Protein AF-A0A956BIR4-F1 (afdb_monomer_lite)

Foldseek 3Di:
DDPLVVLLVQLLVLLLQLLVCLLVVPLVSNLVSLVSNQVSCVDPPNVPDCLSVVLNVLSVVLNVQDASLSSLLSSLVSLVSLLVVCVVVVNADDPPDDDPALSSQLSNCLSHVPQVSQCVSLVRAPPSPQSNVQDDSVSNSVSRSVSSRD

pLDDT: mean 83.25, std 14.19, range [44.41, 96.06]

Secondary structure (DSSP, 8-state):
--HHHHHHHHHHHHHHHHHHHHHHT-HHHHHHHHHHHHHGGGSTTTTS-HHHHHHHHHHHHHTT--SHHHHHHHHHHHHHHHHHHHHHTT-PPPTT---SSHHHHHHHHHHTT-HHHHHHHHHHSTTHHHHHH--SHHHHHHHHHHHHT-

Sequence (150 aa):
MDERVRTMENHLDGLFDAVEAVVQKDDAAFHRAMKEVEKAGDAPGAQDGGMLEAVHARAKELAKAPDGRARAQGVVDLLDQCRACHTTNGVSMRDGFTYETPARELLAALLWEDELRWAAAAKGFPGSEPLSAATTWSARRTAFVDALAR

Structure (mmCIF, N/CA/C/O backbone):
data_AF-A0A956BIR4-F1
#
_entry.id   AF-A0A956BIR4-F1
#
loop_
_atom_site.group_PDB
_atom_site.id
_atom_site.type_symbol
_atom_site.label_atom_id
_atom_site.label_alt_id
_atom_site.label_comp_id
_atom_site.label_asym_id
_atom_site.label_entity_id
_atom_site.label_seq_id
_atom_site.pdbx_PDB_ins_code
_atom_site.Cartn_x
_atom_site.Cartn_y
_atom_site.Cartn_z
_atom_site.occupancy
_atom_site.B_iso_or_equiv
_atom_site.auth_seq_id
_atom_site.auth_comp_id
_atom_site.auth_asym_id
_atom_site.auth_atom_id
_atom_site.pdbx_PDB_model_num
ATOM 1 N N . MET A 1 1 ? 8.843 -18.700 -20.207 1.00 47.44 1 MET A N 1
ATOM 2 C CA . MET A 1 1 ? 8.472 -17.608 -19.288 1.00 47.44 1 MET A CA 1
ATOM 3 C C . MET A 1 1 ? 9.704 -17.355 -18.445 1.00 47.44 1 MET A C 1
ATOM 5 O O . MET A 1 1 ? 10.098 -18.259 -17.720 1.00 47.44 1 MET A O 1
ATOM 9 N N . ASP A 1 2 ? 10.392 -16.241 -18.695 1.00 52.09 2 ASP A N 1
ATOM 10 C CA . ASP A 1 2 ? 11.722 -15.965 -18.140 1.00 52.09 2 ASP A CA 1
ATOM 11 C C . ASP A 1 2 ? 11.690 -15.857 -16.614 1.00 52.09 2 ASP A C 1
ATOM 13 O O . ASP A 1 2 ? 10.769 -15.273 -16.044 1.00 52.09 2 ASP A O 1
ATOM 17 N N . GLU A 1 3 ? 12.726 -16.381 -15.963 1.00 50.94 3 GLU A N 1
ATOM 18 C CA . GLU A 1 3 ? 12.945 -16.331 -14.511 1.00 50.94 3 GLU A CA 1
ATOM 19 C C . GLU A 1 3 ? 12.769 -14.910 -13.942 1.00 50.94 3 GLU A C 1
ATOM 21 O O . GLU A 1 3 ? 12.178 -14.737 -12.879 1.00 50.94 3 GLU A O 1
ATOM 26 N N . ARG A 1 4 ? 13.142 -13.890 -14.726 1.00 50.22 4 ARG A N 1
ATOM 27 C CA . ARG A 1 4 ? 12.958 -12.459 -14.438 1.00 50.22 4 ARG A CA 1
ATOM 28 C C . ARG A 1 4 ? 11.491 -12.039 -14.256 1.00 50.22 4 ARG A C 1
ATOM 30 O O . ARG A 1 4 ? 11.200 -11.245 -13.368 1.00 50.22 4 ARG A O 1
ATOM 37 N N . VAL A 1 5 ? 10.566 -12.574 -15.058 1.00 50.81 5 VAL A N 1
ATOM 38 C CA . VAL A 1 5 ? 9.123 -12.266 -14.953 1.00 50.81 5 VAL A CA 1
ATOM 39 C C . VAL A 1 5 ? 8.550 -12.854 -13.666 1.00 50.81 5 VAL A C 1
ATOM 41 O O . VAL A 1 5 ? 7.821 -12.173 -12.954 1.00 50.81 5 VAL A O 1
ATOM 44 N N . ARG A 1 6 ? 8.954 -14.083 -13.326 1.00 53.62 6 ARG A N 1
ATOM 45 C CA . ARG A 1 6 ? 8.513 -14.765 -12.104 1.00 53.62 6 ARG A CA 1
ATOM 46 C C . ARG A 1 6 ? 9.005 -14.045 -10.843 1.00 53.62 6 ARG A C 1
ATOM 48 O O . ARG A 1 6 ? 8.284 -13.944 -9.862 1.00 53.62 6 ARG A O 1
ATOM 55 N N . THR A 1 7 ? 10.218 -13.501 -10.882 1.00 57.47 7 THR A N 1
ATOM 56 C CA . THR A 1 7 ? 10.772 -12.695 -9.790 1.00 57.47 7 THR A CA 1
ATOM 57 C C . THR A 1 7 ? 10.029 -11.369 -9.599 1.00 57.47 7 THR A C 1
ATOM 59 O O . THR A 1 7 ? 9.761 -10.975 -8.467 1.00 57.47 7 THR A O 1
ATOM 62 N N . MET A 1 8 ? 9.650 -10.688 -10.684 1.00 61.12 8 MET A N 1
ATOM 63 C CA . MET A 1 8 ? 8.878 -9.442 -10.594 1.00 61.12 8 MET A CA 1
ATOM 64 C C . MET A 1 8 ? 7.471 -9.656 -10.020 1.00 61.12 8 MET A C 1
ATOM 66 O O . MET A 1 8 ? 6.987 -8.814 -9.266 1.00 61.12 8 MET A O 1
ATOM 70 N N . GLU A 1 9 ? 6.838 -10.787 -10.337 1.00 65.62 9 GLU A N 1
ATOM 71 C CA . GLU A 1 9 ? 5.548 -11.185 -9.757 1.00 65.62 9 GLU A CA 1
ATOM 72 C C . GLU A 1 9 ? 5.661 -11.401 -8.229 1.00 65.62 9 GLU A C 1
ATOM 74 O O . GLU A 1 9 ? 4.798 -10.938 -7.483 1.00 65.62 9 GLU A O 1
ATOM 79 N N . ASN A 1 10 ? 6.785 -11.943 -7.738 1.00 70.62 10 ASN A N 1
ATOM 80 C CA . ASN A 1 10 ? 7.011 -12.171 -6.303 1.00 70.62 10 ASN A CA 1
ATOM 81 C C . ASN A 1 10 ? 7.090 -10.879 -5.459 1.00 70.62 10 ASN A C 1
ATOM 83 O O . ASN A 1 10 ? 6.676 -10.888 -4.299 1.00 70.62 10 ASN A O 1
ATOM 87 N N . HIS A 1 11 ? 7.601 -9.761 -6.001 1.00 79.31 11 HIS A N 1
ATOM 88 C CA . HIS A 1 11 ? 7.615 -8.481 -5.268 1.00 79.31 11 HIS A CA 1
ATOM 89 C C . HIS A 1 11 ? 6.202 -7.971 -4.990 1.00 79.31 11 HIS A C 1
ATOM 91 O O . HIS A 1 11 ? 5.932 -7.434 -3.915 1.00 79.31 11 HIS A O 1
ATOM 97 N N . LEU A 1 12 ? 5.311 -8.117 -5.971 1.00 82.56 12 LEU A N 1
ATOM 98 C CA . LEU A 1 12 ? 3.928 -7.686 -5.844 1.00 82.56 12 LEU A CA 1
ATOM 99 C C . LEU A 1 12 ? 3.194 -8.579 -4.856 1.00 82.56 12 LEU A C 1
ATOM 101 O O . LEU A 1 12 ? 2.583 -8.051 -3.933 1.00 82.56 12 LEU A O 1
ATOM 105 N N . ASP A 1 13 ? 3.318 -9.899 -4.985 1.00 85.75 13 ASP A N 1
ATOM 106 C CA . ASP A 1 13 ? 2.684 -10.840 -4.058 1.00 85.75 13 ASP A CA 1
ATOM 107 C C . ASP A 1 13 ? 3.135 -10.590 -2.614 1.00 85.75 13 ASP A C 1
ATOM 109 O O . ASP A 1 13 ? 2.297 -10.452 -1.723 1.00 85.75 13 ASP A O 1
ATOM 113 N N . GLY A 1 14 ? 4.439 -10.386 -2.389 1.00 90.00 14 GLY A N 1
ATOM 114 C CA . GLY A 1 14 ? 4.965 -10.004 -1.078 1.00 90.00 14 GLY A CA 1
ATOM 115 C C . GLY A 1 14 ? 4.406 -8.669 -0.571 1.00 90.00 14 GLY A C 1
ATOM 116 O O . GLY A 1 14 ? 4.092 -8.537 0.609 1.00 90.00 14 G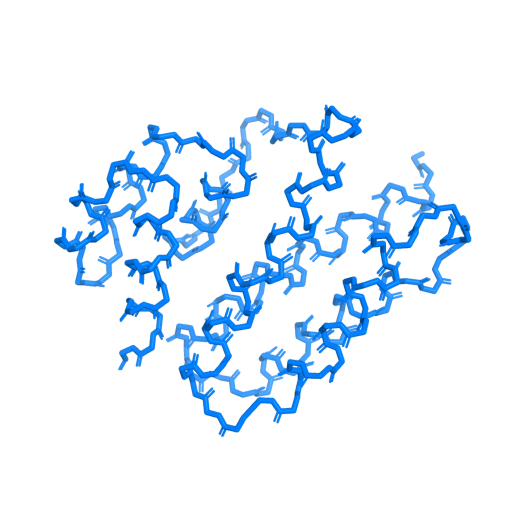LY A O 1
ATOM 117 N N . LEU A 1 15 ? 4.219 -7.673 -1.438 1.00 91.25 15 LEU A N 1
ATOM 118 C CA . LEU A 1 15 ? 3.626 -6.390 -1.055 1.00 91.25 15 LEU A CA 1
ATOM 119 C C . LEU A 1 15 ? 2.128 -6.522 -0.702 1.00 91.25 15 LEU A C 1
ATOM 121 O O . LEU A 1 15 ? 1.668 -5.926 0.276 1.00 91.25 15 LEU A O 1
ATOM 125 N N . PHE A 1 16 ? 1.375 -7.333 -1.450 1.00 92.00 16 PHE A N 1
ATOM 126 C CA . PHE A 1 16 ? -0.036 -7.626 -1.173 1.00 92.00 16 PHE A CA 1
ATOM 127 C C . PHE A 1 16 ? -0.224 -8.476 0.090 1.00 92.00 16 PHE A C 1
ATOM 129 O O . PHE A 1 16 ? -1.166 -8.259 0.855 1.00 92.00 16 PHE A O 1
ATOM 136 N N . ASP A 1 17 ? 0.684 -9.407 0.363 1.00 92.94 17 ASP A N 1
ATOM 137 C CA . ASP A 1 17 ? 0.708 -10.141 1.626 1.00 92.94 17 ASP A CA 1
ATOM 138 C C . ASP A 1 17 ? 1.041 -9.216 2.801 1.00 92.94 17 ASP A C 1
ATOM 140 O O . ASP A 1 17 ? 0.458 -9.344 3.878 1.00 92.94 17 ASP A O 1
ATOM 144 N N . ALA A 1 18 ? 1.924 -8.235 2.598 1.00 94.94 18 ALA A N 1
ATOM 145 C CA . ALA A 1 18 ? 2.296 -7.284 3.636 1.00 94.94 18 ALA A CA 1
ATOM 146 C C . ALA A 1 18 ? 1.135 -6.379 4.044 1.00 94.94 18 ALA A C 1
ATOM 148 O O . ALA A 1 18 ? 0.933 -6.163 5.240 1.00 94.94 18 ALA A O 1
ATOM 149 N N . VAL A 1 19 ? 0.356 -5.865 3.082 1.00 95.25 19 VAL A N 1
ATOM 150 C CA . VAL A 1 19 ? -0.812 -5.033 3.412 1.00 95.25 19 VAL A CA 1
ATOM 151 C C . VAL A 1 19 ? -1.856 -5.831 4.190 1.00 95.25 19 VAL A C 1
ATOM 153 O O . VAL A 1 19 ? -2.421 -5.327 5.158 1.00 95.25 19 VAL A O 1
ATOM 156 N N . GLU A 1 20 ? -2.055 -7.099 3.829 1.00 94.38 20 GLU A N 1
ATOM 157 C CA . GLU A 1 20 ? -2.980 -7.986 4.528 1.00 94.38 20 GLU A CA 1
ATOM 158 C C . 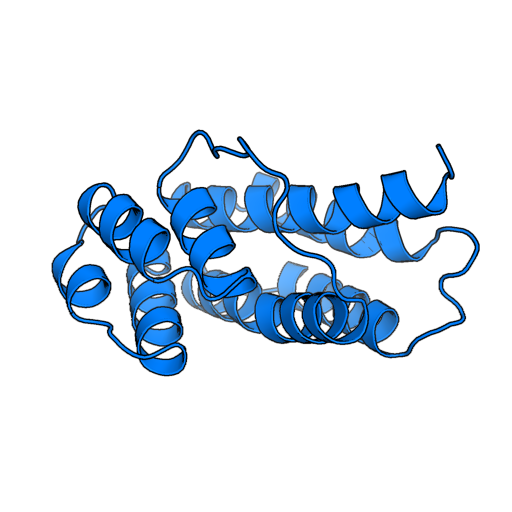GLU A 1 20 ? -2.493 -8.284 5.953 1.00 94.38 20 GLU A C 1
ATOM 160 O O . GLU A 1 20 ? -3.262 -8.199 6.908 1.00 94.38 20 GLU A O 1
ATOM 165 N N . ALA A 1 21 ? -1.194 -8.535 6.125 1.00 95.12 21 ALA A N 1
ATOM 166 C CA . ALA A 1 21 ? -0.596 -8.738 7.438 1.00 95.12 21 ALA A CA 1
ATOM 167 C C . ALA A 1 21 ? -0.733 -7.505 8.351 1.00 95.12 21 ALA A C 1
ATOM 169 O O . ALA A 1 21 ? -0.946 -7.657 9.555 1.00 95.12 21 ALA A O 1
ATOM 170 N N . VAL A 1 22 ? -0.657 -6.287 7.794 1.00 95.31 22 VAL A N 1
ATOM 171 C CA . VAL A 1 22 ? -0.926 -5.048 8.547 1.00 95.31 22 VAL A CA 1
ATOM 172 C C . VAL A 1 22 ? -2.378 -5.008 9.024 1.00 95.31 22 VAL A C 1
ATOM 174 O O . VAL A 1 22 ? -2.606 -4.774 10.209 1.00 95.31 22 VAL A O 1
ATOM 177 N N . VAL A 1 23 ? -3.346 -5.298 8.145 1.00 94.31 23 VAL A N 1
ATOM 178 C CA . VAL A 1 23 ? -4.779 -5.356 8.505 1.00 94.31 23 VAL A CA 1
ATOM 179 C C . VAL A 1 23 ? -5.039 -6.384 9.605 1.00 94.31 23 VAL A C 1
ATOM 181 O O . VAL A 1 23 ? -5.777 -6.116 10.552 1.00 94.31 23 VAL A O 1
ATOM 184 N N . GLN A 1 24 ? -4.406 -7.551 9.508 1.00 94.56 24 GLN A N 1
ATOM 185 C CA . GLN A 1 24 ? -4.561 -8.646 10.467 1.00 94.56 24 GLN A CA 1
ATOM 186 C C . GLN A 1 24 ? -3.772 -8.435 11.765 1.00 94.56 24 GLN A C 1
ATOM 188 O O . GLN A 1 24 ? -3.942 -9.205 12.711 1.00 94.56 24 GLN A O 1
ATOM 193 N N . LYS A 1 25 ? -2.922 -7.399 11.829 1.00 95.00 25 LYS A N 1
ATOM 194 C CA . LYS A 1 25 ? -1.981 -7.153 12.933 1.00 95.00 25 LYS A CA 1
ATOM 195 C C . LYS A 1 25 ? -1.085 -8.377 13.198 1.00 95.00 25 LYS A C 1
ATOM 197 O O . LYS A 1 25 ? -0.738 -8.662 14.341 1.00 95.00 25 LYS A O 1
ATOM 202 N N . ASP A 1 26 ? -0.718 -9.099 12.133 1.00 96.06 26 ASP A N 1
ATOM 203 C CA . ASP A 1 26 ? 0.159 -10.273 12.183 1.00 96.06 26 ASP A CA 1
ATOM 204 C C . ASP A 1 26 ? 1.598 -9.878 11.835 1.00 96.06 26 ASP A C 1
ATOM 206 O O . ASP A 1 26 ? 2.018 -9.823 10.675 1.00 96.06 26 ASP A O 1
ATOM 210 N N . ASP A 1 27 ? 2.382 -9.640 12.882 1.00 94.44 27 ASP A N 1
ATOM 211 C CA . ASP A 1 27 ? 3.806 -9.344 12.791 1.00 94.44 27 ASP A CA 1
ATOM 212 C C . ASP A 1 27 ? 4.567 -10.427 12.022 1.00 94.44 27 ASP A C 1
ATOM 214 O O . ASP A 1 27 ? 5.403 -10.116 11.175 1.00 94.44 27 ASP A O 1
ATOM 218 N N . ALA A 1 28 ? 4.306 -11.706 12.286 1.00 94.94 28 ALA A N 1
ATOM 219 C CA . ALA A 1 28 ? 5.067 -12.787 11.676 1.00 94.94 28 ALA A CA 1
ATOM 220 C C . ALA A 1 28 ? 4.780 -12.889 10.172 1.00 94.94 28 ALA A C 1
ATOM 222 O O . ALA A 1 28 ? 5.711 -13.095 9.388 1.00 94.94 28 ALA A O 1
ATOM 223 N N . ALA A 1 29 ? 3.519 -12.722 9.763 1.00 95.31 29 ALA A N 1
ATOM 224 C CA . ALA A 1 29 ? 3.147 -12.629 8.353 1.00 95.31 29 ALA A CA 1
ATOM 225 C C . ALA A 1 29 ? 3.787 -11.411 7.687 1.00 95.31 29 ALA A C 1
ATOM 227 O O . ALA A 1 29 ? 4.363 -11.552 6.611 1.00 95.31 29 ALA A O 1
ATOM 228 N N . PHE A 1 30 ? 3.798 -10.260 8.361 1.00 95.94 30 PHE A N 1
ATOM 229 C CA . PHE A 1 30 ? 4.411 -9.045 7.836 1.00 95.94 30 PHE A CA 1
ATOM 230 C C . PHE A 1 30 ? 5.911 -9.223 7.562 1.00 95.94 30 PHE A C 1
ATOM 232 O O . PHE A 1 30 ? 6.398 -8.902 6.479 1.00 95.94 30 PHE A O 1
ATOM 239 N N . HIS A 1 31 ? 6.652 -9.803 8.511 1.00 94.06 31 HIS A N 1
ATOM 240 C CA . HIS A 1 31 ? 8.081 -10.065 8.326 1.00 94.06 31 HIS A CA 1
ATOM 241 C C . HIS A 1 31 ? 8.346 -11.086 7.211 1.00 94.06 31 HIS A C 1
ATOM 243 O O . HIS A 1 31 ? 9.339 -10.957 6.496 1.00 94.06 31 HIS A O 1
ATOM 249 N N . ARG A 1 32 ? 7.491 -12.108 7.052 1.00 93.25 32 ARG A N 1
ATOM 250 C CA . ARG A 1 32 ? 7.599 -13.054 5.927 1.00 93.25 32 ARG A CA 1
ATOM 251 C C . ARG A 1 32 ? 7.370 -12.343 4.597 1.00 93.25 32 ARG A C 1
ATOM 253 O O . ARG A 1 32 ? 8.192 -12.488 3.703 1.00 93.25 32 ARG A O 1
ATOM 260 N N . ALA A 1 33 ? 6.326 -11.528 4.513 1.00 93.31 33 ALA A N 1
ATOM 261 C CA . ALA A 1 33 ? 5.991 -10.756 3.327 1.00 93.31 33 ALA A CA 1
ATOM 262 C C . ALA A 1 33 ? 7.137 -9.812 2.913 1.00 93.31 33 ALA A C 1
ATOM 264 O O . ALA A 1 33 ? 7.578 -9.845 1.768 1.00 93.31 33 ALA A O 1
ATOM 265 N N . MET A 1 34 ? 7.722 -9.060 3.857 1.00 93.12 34 MET A N 1
ATOM 266 C CA . MET A 1 34 ? 8.884 -8.198 3.576 1.00 93.12 34 MET A CA 1
ATOM 267 C C . MET A 1 34 ? 10.123 -8.971 3.116 1.00 93.12 34 MET A C 1
ATOM 269 O O . MET A 1 34 ? 10.852 -8.480 2.258 1.00 93.12 34 MET A O 1
ATOM 273 N N . LYS A 1 35 ? 10.348 -10.189 3.626 1.00 89.88 35 LYS A N 1
ATOM 274 C CA . LYS A 1 35 ? 11.431 -11.057 3.135 1.00 89.88 35 LYS A CA 1
ATOM 275 C C . LYS A 1 35 ? 11.205 -11.516 1.700 1.00 89.88 35 LYS A C 1
ATOM 277 O O . LYS A 1 35 ? 12.175 -11.644 0.963 1.00 89.88 35 LYS A O 1
ATOM 282 N N . GLU A 1 36 ? 9.966 -11.778 1.299 1.00 87.62 36 GLU A N 1
ATOM 283 C CA . GLU A 1 36 ? 9.670 -12.123 -0.096 1.00 87.62 36 GLU A CA 1
ATOM 284 C C . GLU A 1 36 ? 9.874 -10.916 -1.021 1.00 87.62 36 GLU A C 1
ATOM 286 O O . GLU A 1 36 ? 10.475 -11.061 -2.086 1.00 87.62 36 GLU A O 1
ATOM 291 N N . VAL A 1 37 ? 9.514 -9.707 -0.569 1.00 87.44 37 VAL A N 1
ATOM 292 C CA . VAL A 1 37 ? 9.838 -8.473 -1.304 1.00 87.44 37 VAL A CA 1
ATOM 293 C C . VAL A 1 37 ? 11.354 -8.248 -1.404 1.00 87.44 37 VAL A C 1
ATOM 295 O O . VAL A 1 37 ? 11.824 -7.821 -2.456 1.00 87.44 37 VAL A O 1
ATOM 298 N N . GLU A 1 38 ? 12.127 -8.552 -0.354 1.00 83.88 38 GLU A N 1
ATOM 299 C CA . GLU A 1 38 ? 13.598 -8.458 -0.346 1.00 83.88 38 GLU A CA 1
ATOM 300 C C . GLU A 1 38 ? 14.254 -9.453 -1.321 1.00 83.88 38 GLU A C 1
ATOM 302 O O . GLU A 1 38 ? 15.071 -9.055 -2.149 1.00 83.88 38 GLU A O 1
ATOM 307 N N . LYS A 1 39 ? 13.888 -10.741 -1.251 1.00 76.06 39 LYS A N 1
ATOM 308 C CA . LYS A 1 39 ? 14.542 -11.834 -2.002 1.00 76.06 39 LYS A CA 1
ATOM 309 C C . LYS A 1 39 ? 14.399 -11.740 -3.511 1.00 76.06 39 LYS A C 1
ATOM 311 O O . LYS A 1 39 ? 15.232 -12.274 -4.241 1.00 76.06 39 LYS A O 1
ATOM 316 N N . ALA A 1 40 ? 13.342 -11.103 -3.998 1.00 61.94 40 ALA A N 1
ATOM 317 C CA . ALA A 1 40 ? 13.162 -10.941 -5.431 1.00 61.94 40 ALA A CA 1
ATOM 318 C C . ALA A 1 40 ? 14.236 -10.008 -6.062 1.00 61.94 40 ALA A C 1
ATOM 320 O O . ALA A 1 40 ? 14.381 -9.941 -7.277 1.00 61.94 40 ALA A O 1
ATOM 321 N N . GLY A 1 41 ? 15.117 -9.417 -5.250 1.00 54.41 41 GLY A N 1
ATOM 322 C CA . GLY A 1 41 ? 16.334 -8.754 -5.707 1.00 54.41 41 GLY A CA 1
ATOM 323 C C . GLY A 1 41 ? 17.516 -9.611 -6.107 1.00 54.41 41 GLY A C 1
ATOM 324 O O . GLY A 1 41 ? 18.393 -9.124 -6.816 1.00 54.41 41 GLY A O 1
ATOM 325 N N . ASP A 1 42 ? 17.551 -10.870 -5.685 1.00 55.22 42 ASP A N 1
ATOM 326 C CA . ASP A 1 42 ? 18.706 -11.745 -5.905 1.00 55.22 42 ASP A CA 1
ATOM 327 C C . ASP A 1 42 ? 18.655 -12.468 -7.268 1.00 55.22 42 ASP A C 1
ATOM 329 O O . ASP A 1 42 ? 19.468 -13.352 -7.547 1.00 55.22 42 ASP A O 1
ATOM 333 N N . ALA A 1 43 ? 17.701 -12.117 -8.140 1.00 53.12 43 ALA A N 1
ATOM 334 C CA . ALA A 1 43 ? 17.527 -12.770 -9.434 1.00 53.12 43 ALA A CA 1
ATOM 335 C C . ALA A 1 43 ? 18.462 -12.216 -10.533 1.00 53.12 43 ALA A C 1
ATOM 337 O O . ALA A 1 43 ? 18.810 -11.029 -10.536 1.00 53.12 43 ALA A O 1
ATOM 338 N N . PRO A 1 44 ? 18.827 -13.041 -11.536 1.00 44.41 44 PRO A N 1
ATOM 339 C CA . PRO A 1 44 ? 19.659 -12.611 -12.658 1.00 44.41 44 PRO A CA 1
ATOM 340 C C . PRO A 1 44 ? 19.046 -11.408 -13.402 1.00 44.41 44 PRO A C 1
ATOM 342 O O . PRO A 1 44 ? 17.915 -11.477 -13.882 1.00 44.41 44 PRO A O 1
ATOM 345 N N . GLY A 1 45 ? 19.799 -10.307 -13.517 1.00 50.12 45 GLY A N 1
ATOM 346 C CA . GLY A 1 45 ? 19.355 -9.063 -14.170 1.00 50.12 45 GLY A CA 1
ATOM 347 C C . GLY A 1 45 ? 18.996 -7.909 -13.223 1.00 50.12 45 GLY A C 1
ATOM 348 O O . GLY A 1 45 ? 18.663 -6.829 -13.704 1.00 50.12 45 GLY A O 1
ATOM 349 N N . ALA A 1 46 ? 19.121 -8.095 -11.903 1.00 50.09 46 ALA A N 1
ATOM 350 C CA . ALA A 1 46 ? 18.926 -7.040 -10.898 1.00 50.09 46 ALA A CA 1
ATOM 351 C C . ALA A 1 46 ? 19.926 -5.866 -10.994 1.00 50.09 46 ALA A C 1
ATOM 353 O O . ALA A 1 46 ? 19.702 -4.819 -10.397 1.00 50.09 46 ALA A O 1
ATOM 354 N N . GLN A 1 47 ? 21.012 -6.023 -11.761 1.00 47.62 47 GLN A N 1
ATOM 355 C CA . GLN A 1 47 ? 22.034 -4.986 -11.959 1.00 47.62 47 GLN A CA 1
ATOM 356 C C . GLN A 1 47 ? 21.589 -3.853 -12.902 1.00 47.62 47 GLN A C 1
ATOM 358 O O . GLN A 1 47 ? 22.226 -2.803 -12.926 1.00 47.62 47 GLN A O 1
ATOM 363 N N . ASP A 1 48 ? 20.468 -4.022 -13.612 1.00 49.09 48 ASP A N 1
ATOM 364 C CA . ASP A 1 48 ? 19.838 -2.959 -14.396 1.00 49.09 48 ASP A CA 1
ATOM 365 C C . ASP A 1 48 ? 18.662 -2.343 -13.621 1.00 49.09 48 ASP A C 1
ATOM 367 O O . ASP A 1 48 ? 17.494 -2.659 -13.856 1.00 49.09 48 ASP A O 1
ATOM 371 N N . GLY A 1 49 ? 18.977 -1.420 -12.706 1.00 54.91 49 GLY A N 1
ATOM 372 C CA . GLY A 1 49 ? 18.040 -0.381 -12.272 1.00 54.91 49 GLY A CA 1
ATOM 373 C C . GLY A 1 49 ? 17.994 -0.146 -10.765 1.00 54.91 49 GLY A C 1
ATOM 374 O O . GLY A 1 49 ? 17.338 -0.886 -10.036 1.00 54.91 49 GLY A O 1
ATOM 375 N N . GLY A 1 50 ? 18.559 0.979 -10.307 1.00 64.75 50 GLY A N 1
ATOM 376 C CA . GLY A 1 50 ? 18.550 1.411 -8.898 1.00 64.75 50 GLY A CA 1
ATOM 377 C C . GLY A 1 50 ? 17.166 1.525 -8.231 1.00 64.75 50 GLY A C 1
ATOM 378 O O . GLY A 1 50 ? 17.083 1.723 -7.022 1.00 64.75 50 GLY A O 1
ATOM 379 N N . MET A 1 51 ? 16.065 1.367 -8.976 1.00 72.19 51 MET A N 1
ATOM 380 C CA . MET A 1 51 ? 14.717 1.255 -8.408 1.00 72.19 51 MET A CA 1
ATOM 381 C C . MET A 1 51 ? 14.496 -0.074 -7.669 1.00 72.19 51 MET A C 1
ATOM 383 O O . MET A 1 51 ? 13.875 -0.056 -6.610 1.00 72.19 51 MET A O 1
ATOM 387 N N . LEU A 1 52 ? 15.015 -1.205 -8.170 1.00 73.69 52 LEU A N 1
ATOM 388 C CA . LEU A 1 52 ? 14.887 -2.499 -7.480 1.00 73.69 52 LEU A CA 1
ATOM 389 C C . LEU A 1 52 ? 15.744 -2.526 -6.209 1.00 73.69 52 LEU A C 1
ATOM 391 O O . LEU A 1 52 ? 15.260 -2.901 -5.146 1.00 73.69 52 LEU A O 1
ATOM 395 N N . GLU A 1 53 ? 16.975 -2.014 -6.274 1.00 76.81 53 GLU A N 1
ATOM 396 C CA . GLU A 1 53 ? 17.825 -1.833 -5.087 1.00 76.81 53 GLU A CA 1
ATOM 397 C C . GLU A 1 53 ? 17.137 -0.980 -4.009 1.00 76.81 53 GLU A C 1
ATOM 399 O O . GLU A 1 53 ? 17.178 -1.321 -2.824 1.00 76.81 53 GLU A O 1
ATOM 404 N N . ALA A 1 54 ? 16.453 0.096 -4.415 1.00 79.38 54 ALA A N 1
ATOM 405 C CA . ALA A 1 54 ? 15.677 0.929 -3.503 1.00 79.38 54 ALA A CA 1
ATOM 406 C C . ALA A 1 54 ? 14.508 0.161 -2.865 1.00 79.38 54 ALA A C 1
ATOM 408 O O . ALA A 1 54 ? 14.295 0.297 -1.659 1.00 79.38 54 ALA A O 1
ATOM 409 N N . VAL A 1 55 ? 13.787 -0.670 -3.631 1.00 82.44 55 VAL A N 1
ATOM 410 C CA . VAL A 1 55 ? 12.718 -1.536 -3.100 1.00 82.44 55 VAL A CA 1
ATOM 411 C C . VAL A 1 55 ? 13.274 -2.494 -2.046 1.00 82.44 55 VAL A C 1
ATOM 413 O O . VAL A 1 55 ? 12.710 -2.568 -0.954 1.00 82.44 55 VAL A O 1
ATOM 416 N N . HIS A 1 56 ? 14.403 -3.166 -2.295 1.00 82.38 56 HIS A N 1
ATOM 417 C CA . HIS A 1 56 ? 14.973 -4.107 -1.318 1.00 82.38 56 HIS A CA 1
ATOM 418 C C . HIS A 1 56 ? 15.457 -3.404 -0.055 1.00 82.38 56 HIS A C 1
ATOM 420 O O . HIS A 1 56 ? 15.153 -3.842 1.055 1.00 82.38 56 HIS A O 1
ATOM 426 N N . ALA A 1 57 ? 16.186 -2.294 -0.206 1.00 83.81 57 ALA A N 1
ATOM 427 C CA . ALA A 1 57 ? 16.665 -1.520 0.934 1.00 83.81 57 ALA A CA 1
ATOM 428 C C . ALA A 1 57 ? 15.491 -1.049 1.805 1.00 83.81 57 ALA A C 1
ATOM 430 O O . ALA A 1 57 ? 15.530 -1.161 3.031 1.00 83.81 57 ALA A O 1
ATOM 431 N N . ARG A 1 58 ? 14.412 -0.578 1.171 1.00 86.75 58 ARG A N 1
ATOM 432 C CA . ARG A 1 58 ? 13.205 -0.122 1.861 1.00 86.75 58 ARG A CA 1
ATOM 433 C C . ARG A 1 58 ? 12.462 -1.284 2.527 1.00 86.75 58 ARG A C 1
ATOM 435 O O . ARG A 1 58 ? 12.090 -1.139 3.687 1.00 86.75 58 ARG A O 1
ATOM 442 N N . ALA A 1 59 ? 12.314 -2.432 1.862 1.00 90.06 59 ALA A N 1
ATOM 443 C CA . ALA A 1 59 ? 11.697 -3.635 2.432 1.00 90.06 59 ALA A CA 1
ATOM 444 C C . ALA A 1 59 ? 12.464 -4.149 3.664 1.00 90.06 59 ALA A C 1
ATOM 446 O O . ALA A 1 59 ? 11.861 -4.472 4.689 1.00 90.06 59 ALA A O 1
ATOM 447 N N . LYS A 1 60 ? 13.801 -4.137 3.608 1.00 88.94 60 LYS A N 1
ATOM 448 C CA . LYS A 1 60 ? 14.675 -4.541 4.716 1.00 88.94 60 LYS A CA 1
ATOM 449 C C . LYS A 1 60 ? 14.559 -3.631 5.937 1.00 88.94 60 LYS A C 1
ATOM 451 O O . LYS A 1 60 ? 14.567 -4.117 7.068 1.00 88.94 60 LYS A O 1
ATOM 456 N N . GLU A 1 61 ? 14.469 -2.318 5.735 1.00 89.62 61 GLU A N 1
ATOM 457 C CA . GLU A 1 61 ? 14.238 -1.385 6.845 1.00 89.62 61 GLU A CA 1
ATOM 458 C C . GLU A 1 61 ? 12.807 -1.479 7.375 1.00 89.62 61 GLU A C 1
ATOM 460 O O . GLU A 1 61 ? 12.588 -1.469 8.586 1.00 89.62 61 GLU A O 1
ATOM 465 N N . LEU A 1 62 ? 11.835 -1.656 6.483 1.00 91.25 62 LEU A N 1
ATOM 466 C CA . LEU A 1 62 ? 10.432 -1.806 6.842 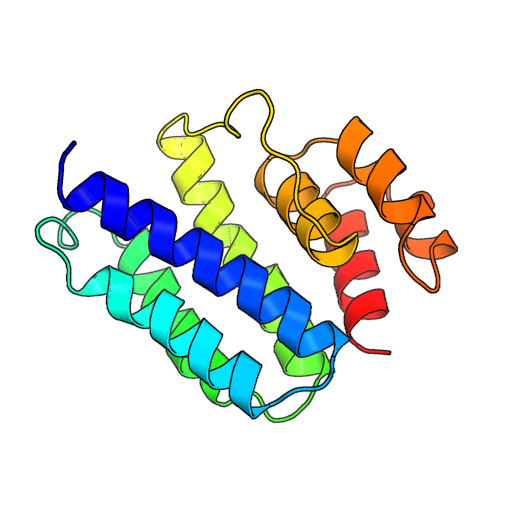1.00 91.25 62 LEU A CA 1
ATOM 467 C C . LEU A 1 62 ? 10.171 -3.079 7.656 1.00 91.25 62 LEU A C 1
ATOM 469 O O . LEU A 1 62 ? 9.368 -3.051 8.586 1.00 91.25 62 LEU A O 1
ATOM 473 N N . ALA A 1 63 ? 10.915 -4.158 7.408 1.00 89.25 63 ALA A N 1
ATOM 474 C CA . ALA A 1 63 ? 10.888 -5.360 8.241 1.00 89.25 63 ALA A CA 1
ATOM 475 C C . ALA A 1 63 ? 11.267 -5.098 9.713 1.00 89.25 63 ALA A C 1
ATOM 477 O O . ALA A 1 63 ? 11.011 -5.947 10.556 1.00 89.25 63 ALA A O 1
ATOM 478 N N . LYS A 1 64 ? 11.864 -3.946 10.046 1.00 90.56 64 LYS A N 1
ATOM 479 C CA . LYS A 1 64 ? 12.203 -3.541 11.422 1.00 90.56 64 LYS A CA 1
ATOM 480 C C . LYS A 1 64 ? 11.211 -2.530 12.008 1.00 90.56 64 LYS A C 1
ATOM 482 O O . LYS A 1 64 ? 11.468 -1.982 13.080 1.00 90.56 64 LYS A O 1
ATOM 487 N N . ALA A 1 65 ? 10.120 -2.221 11.306 1.00 90.81 65 ALA A N 1
ATOM 488 C CA . ALA A 1 65 ? 9.184 -1.187 11.725 1.00 90.81 65 ALA A CA 1
ATOM 489 C C . ALA A 1 65 ? 8.542 -1.521 13.091 1.00 90.81 65 ALA A C 1
ATOM 491 O O . ALA A 1 65 ? 8.043 -2.639 13.281 1.00 90.81 65 ALA A O 1
ATOM 492 N N . PRO A 1 66 ? 8.535 -0.555 14.031 1.00 86.12 66 PRO A N 1
ATOM 493 C CA . PRO A 1 66 ? 8.258 -0.814 15.445 1.00 86.12 66 PRO A CA 1
ATOM 494 C C . PRO A 1 66 ? 6.781 -1.065 15.759 1.00 86.12 66 PRO A C 1
ATOM 496 O O . PRO A 1 66 ? 6.478 -1.683 16.776 1.00 86.12 66 PRO A O 1
ATOM 499 N N . ASP A 1 67 ? 5.863 -0.585 14.918 1.00 91.75 67 ASP A N 1
ATOM 500 C CA . ASP A 1 67 ? 4.424 -0.647 15.167 1.00 91.75 67 ASP A CA 1
ATOM 501 C C . ASP A 1 67 ? 3.597 -0.694 13.870 1.00 91.75 67 ASP A C 1
ATOM 503 O O . ASP A 1 67 ? 4.113 -0.548 12.758 1.00 91.75 67 ASP A O 1
ATOM 507 N N . GLY A 1 68 ? 2.285 -0.899 14.021 1.00 89.38 68 GLY A N 1
ATOM 508 C CA . GLY A 1 68 ? 1.347 -1.005 12.904 1.00 89.38 68 GLY A CA 1
ATOM 509 C C . GLY A 1 68 ? 1.251 0.253 12.036 1.00 89.38 68 GLY A C 1
ATOM 510 O O . GLY A 1 68 ? 1.097 0.128 10.823 1.00 89.38 68 GLY A O 1
ATOM 511 N N . ARG A 1 69 ? 1.407 1.461 12.600 1.00 93.81 69 ARG A N 1
ATOM 512 C CA . ARG A 1 69 ? 1.342 2.706 11.816 1.00 93.81 69 ARG A CA 1
ATOM 513 C C . ARG A 1 69 ? 2.601 2.888 10.976 1.00 93.81 69 ARG A C 1
ATOM 515 O O . ARG A 1 69 ? 2.497 3.234 9.802 1.00 93.81 69 ARG A O 1
ATOM 522 N N . ALA A 1 70 ? 3.772 2.610 11.545 1.00 93.94 70 ALA A N 1
ATOM 523 C CA . ALA A 1 70 ? 5.033 2.611 10.812 1.00 93.94 70 ALA A CA 1
ATOM 524 C C . ALA A 1 70 ? 5.018 1.579 9.672 1.00 93.94 70 ALA A C 1
ATOM 526 O O . ALA A 1 70 ? 5.484 1.871 8.570 1.00 93.94 70 ALA A O 1
ATOM 527 N N . ARG A 1 71 ? 4.423 0.401 9.903 1.00 94.69 71 ARG A N 1
ATOM 528 C CA . ARG A 1 71 ? 4.249 -0.631 8.869 1.00 94.69 71 ARG A CA 1
ATOM 529 C C . ARG A 1 71 ? 3.278 -0.206 7.774 1.00 94.69 71 ARG A C 1
ATOM 531 O O . ARG A 1 71 ? 3.623 -0.318 6.603 1.00 94.69 71 ARG A O 1
ATOM 538 N N . ALA A 1 72 ? 2.111 0.327 8.138 1.00 93.62 72 ALA A N 1
ATOM 539 C CA . ALA A 1 72 ? 1.128 0.854 7.192 1.00 93.62 72 ALA A CA 1
ATOM 540 C C . ALA A 1 72 ? 1.736 1.934 6.287 1.00 93.62 72 ALA A C 1
ATOM 542 O O . ALA A 1 72 ? 1.646 1.841 5.063 1.00 93.62 72 ALA A O 1
ATOM 543 N N . GLN A 1 73 ? 2.409 2.922 6.887 1.00 94.94 73 GLN A N 1
ATOM 544 C CA . GLN A 1 73 ? 3.092 3.974 6.140 1.00 94.94 73 GLN A CA 1
ATOM 545 C C . GLN A 1 73 ? 4.171 3.387 5.232 1.00 94.94 73 GLN A C 1
ATOM 547 O O . GLN A 1 73 ? 4.225 3.726 4.057 1.00 94.94 73 GLN A O 1
ATOM 552 N N . GLY A 1 74 ? 5.004 2.481 5.746 1.00 93.12 74 GLY A N 1
ATOM 553 C CA . GLY A 1 74 ? 6.091 1.907 4.964 1.00 93.12 74 GLY A CA 1
ATOM 554 C C . GLY A 1 74 ? 5.618 1.067 3.776 1.00 93.12 74 GLY A C 1
ATOM 555 O O . GLY A 1 74 ? 6.206 1.178 2.705 1.00 93.12 74 GLY A O 1
ATOM 556 N N . VAL A 1 75 ? 4.548 0.277 3.924 1.00 92.81 75 VAL A N 1
ATOM 557 C CA . VAL A 1 75 ? 3.956 -0.501 2.816 1.00 92.81 75 VAL A CA 1
ATOM 558 C C . VAL A 1 75 ? 3.436 0.432 1.724 1.00 92.81 75 VAL A C 1
ATOM 560 O O . VAL A 1 75 ? 3.716 0.228 0.544 1.00 92.81 75 VAL A O 1
ATOM 563 N N . VAL A 1 76 ? 2.725 1.495 2.111 1.00 92.56 76 VAL A N 1
ATOM 564 C CA . VAL A 1 76 ? 2.189 2.486 1.166 1.00 92.56 76 VAL A CA 1
ATOM 565 C C . VAL A 1 76 ? 3.284 3.394 0.589 1.00 92.56 76 VAL A C 1
ATOM 567 O O . VAL A 1 76 ? 3.113 3.934 -0.498 1.00 92.56 76 VAL A O 1
ATOM 570 N N . ASP A 1 77 ? 4.413 3.571 1.271 1.00 90.94 77 ASP A N 1
ATOM 571 C CA . ASP A 1 77 ? 5.601 4.235 0.719 1.00 90.94 77 ASP A CA 1
ATOM 572 C C . ASP A 1 77 ? 6.321 3.361 -0.306 1.00 90.94 77 ASP A C 1
ATOM 574 O O . ASP A 1 77 ? 6.807 3.884 -1.306 1.00 90.94 77 ASP A O 1
ATOM 578 N N . LEU A 1 78 ? 6.380 2.045 -0.079 1.00 89.12 78 LEU A N 1
ATOM 579 C CA . LEU A 1 78 ? 7.027 1.103 -0.995 1.00 89.12 78 LEU A CA 1
ATOM 580 C C . LEU A 1 78 ? 6.341 1.085 -2.370 1.00 89.12 78 LEU A C 1
ATOM 582 O O . LEU A 1 78 ? 6.994 0.898 -3.399 1.00 89.12 78 LEU A O 1
ATOM 586 N N . LEU A 1 79 ? 5.032 1.365 -2.395 1.00 88.38 79 LEU A N 1
ATOM 587 C CA . LEU A 1 79 ? 4.263 1.544 -3.624 1.00 88.38 79 LEU A CA 1
ATOM 588 C C . LEU A 1 79 ? 4.819 2.636 -4.537 1.00 88.38 79 LEU A C 1
ATOM 590 O O . LEU A 1 79 ? 4.659 2.519 -5.748 1.00 88.38 79 LEU A O 1
ATOM 594 N N . ASP A 1 80 ? 5.469 3.675 -4.008 1.00 85.88 80 ASP A N 1
ATOM 595 C CA . ASP A 1 80 ? 5.995 4.763 -4.838 1.00 85.88 80 ASP A CA 1
ATOM 596 C C . ASP A 1 80 ? 7.082 4.238 -5.785 1.00 85.88 80 ASP A C 1
ATOM 598 O O . ASP A 1 80 ? 7.115 4.604 -6.963 1.00 85.88 80 ASP A O 1
ATOM 602 N N . GLN A 1 81 ? 7.933 3.324 -5.298 1.00 84.38 81 GLN A N 1
ATOM 603 C CA . GLN A 1 81 ? 8.953 2.674 -6.121 1.00 84.38 81 GLN A CA 1
ATOM 604 C C . GLN A 1 81 ? 8.337 1.648 -7.082 1.00 84.38 81 GLN A C 1
ATOM 606 O O . GLN A 1 81 ? 8.713 1.619 -8.257 1.00 84.38 81 GLN A O 1
ATOM 611 N N . CYS A 1 82 ? 7.361 0.853 -6.626 1.00 84.62 82 CYS A N 1
ATOM 612 C CA . CYS A 1 82 ? 6.649 -0.096 -7.488 1.00 84.62 82 CYS A CA 1
ATOM 613 C C . CYS A 1 82 ? 5.932 0.622 -8.640 1.00 84.62 82 CYS A C 1
ATOM 615 O O . CYS A 1 82 ? 6.093 0.241 -9.798 1.00 84.62 82 CYS A O 1
ATOM 617 N N . ARG A 1 83 ? 5.215 1.712 -8.344 1.00 85.25 83 ARG A N 1
ATOM 618 C CA . ARG A 1 83 ? 4.522 2.550 -9.328 1.00 85.25 83 ARG A CA 1
ATOM 619 C C . ARG A 1 83 ? 5.502 3.177 -10.309 1.00 85.25 83 ARG A C 1
ATOM 621 O O . ARG A 1 83 ? 5.290 3.075 -11.510 1.00 85.25 83 ARG A O 1
ATOM 628 N N . ALA A 1 84 ? 6.589 3.785 -9.831 1.00 82.69 84 ALA A N 1
ATOM 629 C CA . ALA A 1 84 ? 7.588 4.393 -10.711 1.00 82.69 84 ALA A CA 1
ATOM 630 C C . ALA A 1 84 ? 8.181 3.371 -11.697 1.00 82.69 84 ALA A C 1
ATOM 632 O O . ALA A 1 84 ? 8.284 3.652 -12.896 1.00 82.69 84 ALA A O 1
ATOM 633 N N . CYS A 1 85 ? 8.510 2.171 -11.208 1.00 79.56 85 CYS A N 1
ATOM 634 C CA . CYS A 1 85 ? 9.003 1.080 -12.042 1.00 79.56 85 CYS A CA 1
ATOM 635 C C . CYS A 1 85 ? 7.938 0.613 -13.048 1.00 79.56 85 CYS A C 1
ATOM 637 O O . CYS A 1 85 ? 8.225 0.505 -14.241 1.00 79.56 85 CYS A O 1
ATOM 639 N N . HIS A 1 86 ? 6.699 0.396 -12.604 1.00 80.31 86 HIS A N 1
ATOM 640 C CA . HIS A 1 86 ? 5.605 -0.055 -13.464 1.00 80.31 86 HIS A CA 1
ATOM 641 C C . HIS A 1 86 ? 5.269 0.956 -14.562 1.00 80.31 86 HIS A C 1
ATOM 643 O O . HIS A 1 86 ? 5.204 0.583 -15.731 1.00 80.31 86 HIS A O 1
ATOM 649 N N . THR A 1 87 ? 5.144 2.240 -14.221 1.00 80.25 87 THR A N 1
ATOM 650 C CA . THR A 1 87 ? 4.880 3.309 -15.192 1.00 80.25 87 THR A CA 1
ATOM 651 C C . THR A 1 87 ? 6.009 3.431 -16.213 1.00 80.25 87 THR A C 1
ATOM 653 O O . THR A 1 87 ? 5.740 3.514 -17.408 1.00 80.25 87 THR A O 1
ATOM 656 N N . THR A 1 88 ? 7.272 3.389 -15.769 1.00 80.62 88 THR A N 1
ATOM 657 C CA . THR A 1 88 ? 8.441 3.485 -16.667 1.00 80.62 88 THR A CA 1
ATOM 658 C C . THR A 1 88 ? 8.490 2.329 -17.665 1.00 80.62 88 THR A C 1
ATOM 660 O O . THR A 1 88 ? 8.843 2.528 -18.824 1.00 80.62 88 THR A O 1
ATOM 663 N N . ASN A 1 89 ? 8.113 1.126 -17.228 1.00 74.31 89 ASN A N 1
ATOM 664 C CA . ASN A 1 89 ? 8.168 -0.084 -18.045 1.00 74.31 89 ASN A CA 1
ATOM 665 C C . ASN A 1 89 ? 6.841 -0.409 -18.756 1.00 74.31 89 ASN A C 1
ATOM 667 O O . ASN A 1 89 ? 6.739 -1.454 -19.394 1.00 74.31 89 ASN A O 1
ATOM 671 N N . GLY A 1 90 ? 5.822 0.452 -18.646 1.00 76.38 90 GLY A N 1
ATOM 672 C CA . GLY A 1 90 ? 4.501 0.213 -19.237 1.00 76.38 90 GLY A CA 1
ATOM 673 C C . GLY A 1 90 ? 3.783 -1.021 -18.678 1.00 76.38 90 GLY A C 1
ATOM 674 O O . GLY A 1 90 ? 2.975 -1.630 -19.375 1.00 76.38 90 GLY A O 1
ATOM 675 N N . VAL A 1 91 ? 4.089 -1.417 -17.438 1.00 77.06 91 VAL A N 1
ATOM 676 C CA . VAL A 1 91 ? 3.466 -2.562 -16.767 1.00 77.06 91 VAL A CA 1
ATOM 677 C C . VAL A 1 91 ? 2.126 -2.125 -16.188 1.00 77.06 91 VAL A C 1
ATOM 679 O O . VAL A 1 91 ? 2.060 -1.442 -15.165 1.00 77.06 91 VAL A O 1
ATOM 682 N N . SER A 1 92 ? 1.043 -2.541 -16.833 1.00 71.19 92 SER A N 1
ATOM 683 C CA . SER A 1 92 ? -0.312 -2.374 -16.320 1.00 71.19 92 SER A CA 1
ATOM 684 C C . SER A 1 92 ? -0.756 -3.585 -15.504 1.00 71.19 92 SER A C 1
ATOM 686 O O . SER A 1 92 ? -0.157 -4.662 -15.557 1.00 71.19 92 SER A O 1
ATOM 688 N N . MET A 1 93 ? -1.852 -3.415 -14.768 1.00 69.75 93 MET A N 1
ATOM 689 C CA . MET A 1 93 ? -2.587 -4.536 -14.193 1.00 69.75 93 MET A CA 1
ATOM 690 C C . MET A 1 93 ? -2.972 -5.528 -15.302 1.00 69.75 93 MET A C 1
ATOM 692 O O . MET A 1 93 ? -3.314 -5.116 -16.413 1.00 69.75 93 MET A O 1
ATOM 696 N N . ARG A 1 94 ? -2.915 -6.833 -15.011 1.00 63.34 94 ARG A N 1
ATOM 697 C CA . ARG A 1 94 ? -3.461 -7.858 -15.912 1.00 63.34 94 ARG A CA 1
ATOM 698 C C . ARG A 1 94 ? -4.987 -7.739 -15.961 1.00 63.34 94 ARG A C 1
ATOM 700 O O . ARG A 1 94 ? -5.630 -7.593 -14.922 1.00 63.34 94 ARG A O 1
ATOM 707 N N . ASP A 1 95 ? -5.567 -7.859 -17.151 1.00 52.94 95 ASP A N 1
ATOM 708 C CA . ASP A 1 95 ? -7.020 -7.943 -17.302 1.00 52.94 95 ASP A CA 1
ATOM 709 C C . ASP A 1 95 ? -7.581 -9.116 -16.482 1.00 52.94 95 ASP A C 1
ATOM 711 O O . ASP A 1 95 ? -7.026 -10.216 -16.479 1.00 52.94 95 ASP A O 1
ATOM 715 N N . GLY A 1 96 ? -8.681 -8.877 -15.764 1.00 52.97 96 GLY A N 1
ATOM 716 C CA . GLY A 1 96 ? -9.339 -9.891 -14.933 1.00 52.97 96 GLY A CA 1
ATOM 717 C C . GLY A 1 96 ? -8.656 -10.189 -13.594 1.00 52.97 96 GLY A C 1
ATOM 718 O O . GLY A 1 96 ? -9.119 -11.070 -12.875 1.00 52.97 96 GLY A O 1
ATOM 719 N N . PHE A 1 97 ? -7.594 -9.466 -13.225 1.00 62.75 97 PHE A N 1
ATOM 720 C CA . PHE A 1 97 ? -6.983 -9.610 -11.905 1.00 62.75 97 PHE A CA 1
ATOM 721 C C . PHE A 1 97 ? -7.899 -9.007 -10.823 1.00 62.75 97 PHE A C 1
ATOM 723 O O . PHE A 1 97 ? -8.215 -7.810 -10.836 1.00 62.75 97 PHE A O 1
ATOM 730 N N . THR A 1 98 ? -8.347 -9.849 -9.895 1.00 65.06 98 THR A N 1
ATOM 731 C CA . THR A 1 98 ? -9.124 -9.473 -8.706 1.00 65.06 98 THR A CA 1
ATOM 732 C C . THR A 1 98 ? -8.419 -10.022 -7.480 1.00 65.06 98 THR A C 1
ATOM 734 O O . THR A 1 98 ? -8.035 -11.191 -7.464 1.00 65.06 98 THR A O 1
ATOM 737 N N . TYR A 1 99 ? -8.265 -9.198 -6.456 1.00 73.38 99 TYR A N 1
ATOM 738 C CA . TYR A 1 99 ? -7.770 -9.619 -5.161 1.00 73.38 99 TYR A CA 1
ATOM 739 C C . TYR A 1 99 ? -8.928 -10.008 -4.249 1.00 73.38 99 TYR A C 1
ATOM 741 O O . TYR A 1 99 ? -10.016 -9.439 -4.288 1.00 73.38 99 TYR A O 1
ATOM 749 N N . GLU A 1 100 ? -8.666 -10.985 -3.389 1.00 77.56 100 GLU A N 1
ATOM 750 C CA . GLU A 1 100 ? -9.683 -11.568 -2.513 1.00 77.56 100 GLU A CA 1
ATOM 751 C C . GLU A 1 100 ? -10.095 -10.636 -1.364 1.00 77.56 100 GLU A C 1
ATOM 753 O O . GLU A 1 100 ? -11.158 -10.825 -0.774 1.00 77.56 100 GLU A O 1
ATOM 758 N N . THR A 1 101 ? -9.280 -9.619 -1.045 1.00 88.88 101 THR A N 1
ATOM 759 C CA . THR A 1 101 ? -9.521 -8.715 0.088 1.00 88.88 101 THR A CA 1
ATOM 760 C C . THR A 1 101 ? -9.590 -7.242 -0.335 1.00 88.88 101 THR A C 1
ATOM 762 O O . THR A 1 101 ? -8.815 -6.802 -1.192 1.00 88.88 101 THR A O 1
ATOM 765 N N . PRO A 1 102 ? -10.462 -6.425 0.299 1.00 91.00 102 PRO A N 1
ATOM 766 C CA . PRO A 1 102 ? -10.532 -4.985 0.040 1.00 91.00 102 PRO A CA 1
ATOM 767 C C . PRO A 1 102 ? -9.202 -4.249 0.255 1.00 91.00 102 PRO A C 1
ATOM 769 O O . PRO A 1 102 ? -8.933 -3.263 -0.424 1.00 91.00 102 PRO A O 1
ATOM 772 N N . ALA A 1 103 ? -8.352 -4.725 1.173 1.00 92.88 103 ALA A N 1
ATOM 773 C CA . ALA A 1 103 ? -7.033 -4.147 1.432 1.00 92.88 103 ALA A CA 1
ATOM 774 C C . ALA A 1 103 ? -6.119 -4.254 0.206 1.00 92.88 103 ALA A C 1
ATOM 776 O O . ALA A 1 103 ? -5.522 -3.270 -0.234 1.00 92.88 103 ALA A O 1
ATOM 777 N N . ARG A 1 104 ? -6.047 -5.454 -0.374 1.00 92.00 104 ARG A N 1
ATOM 778 C CA . ARG A 1 104 ? -5.259 -5.713 -1.578 1.00 92.00 104 ARG A CA 1
ATOM 779 C C . ARG A 1 104 ? -5.836 -4.977 -2.784 1.00 92.00 104 ARG A C 1
ATOM 781 O O . ARG A 1 104 ? -5.078 -4.391 -3.546 1.00 92.00 104 ARG A O 1
ATOM 788 N N . GLU A 1 105 ? -7.161 -4.914 -2.906 1.00 91.75 105 GLU A N 1
ATOM 789 C CA . GLU A 1 105 ? -7.826 -4.129 -3.954 1.00 91.75 105 GLU A CA 1
ATOM 790 C C . GLU A 1 105 ? -7.509 -2.624 -3.868 1.00 91.75 105 GLU A C 1
ATOM 792 O O . GLU A 1 105 ? -7.221 -1.991 -4.884 1.00 91.75 105 GLU A O 1
ATOM 797 N N . LEU A 1 106 ? -7.490 -2.040 -2.665 1.00 94.00 106 LEU A N 1
ATOM 798 C CA . LEU A 1 106 ? -7.095 -0.640 -2.462 1.00 94.00 106 LEU A CA 1
ATOM 799 C C . LEU A 1 106 ? -5.618 -0.397 -2.798 1.00 94.00 106 LEU A C 1
ATOM 801 O O . LEU A 1 106 ? -5.287 0.608 -3.429 1.00 94.00 106 LEU A O 1
ATOM 805 N N . LEU A 1 107 ? -4.734 -1.321 -2.410 1.00 93.19 107 LEU A N 1
ATOM 806 C CA . LEU A 1 107 ? -3.306 -1.251 -2.725 1.00 93.19 107 LEU A CA 1
ATOM 807 C C . LEU A 1 107 ? -3.061 -1.333 -4.243 1.00 93.19 107 LEU A C 1
ATOM 809 O O . LEU A 1 107 ? -2.275 -0.559 -4.787 1.00 93.19 107 LEU A O 1
ATOM 813 N N . ALA A 1 108 ? -3.783 -2.217 -4.934 1.00 90.81 108 ALA A N 1
ATOM 814 C CA . ALA A 1 108 ? -3.759 -2.357 -6.388 1.00 90.81 108 ALA A CA 1
ATOM 815 C C . ALA A 1 108 ? -4.261 -1.089 -7.089 1.00 90.81 108 ALA A C 1
ATOM 817 O O . ALA A 1 108 ? -3.598 -0.559 -7.982 1.00 90.81 108 ALA A O 1
ATOM 818 N N . ALA A 1 109 ? -5.400 -0.557 -6.642 1.00 91.69 109 ALA A N 1
ATOM 819 C CA . ALA A 1 109 ? -5.946 0.689 -7.165 1.00 91.69 109 ALA A CA 1
ATOM 820 C C . ALA A 1 109 ? -4.968 1.866 -7.002 1.00 91.69 109 ALA A C 1
ATOM 822 O O . ALA A 1 109 ? -4.867 2.711 -7.888 1.00 91.69 109 ALA A O 1
ATOM 823 N N . LEU A 1 110 ? -4.207 1.914 -5.902 1.00 92.25 110 LEU A N 1
ATOM 824 C CA . LEU A 1 110 ? -3.153 2.912 -5.694 1.00 92.25 110 LEU A CA 1
ATOM 825 C C . LEU A 1 110 ? -1.943 2.722 -6.611 1.00 92.25 110 LEU A C 1
ATOM 827 O O . LEU A 1 110 ? -1.412 3.714 -7.115 1.00 92.25 110 LEU A O 1
ATOM 831 N N . LEU A 1 111 ? -1.501 1.477 -6.808 1.00 90.69 111 LEU A N 1
ATOM 832 C CA . LEU A 1 111 ? -0.352 1.146 -7.652 1.00 90.69 111 LEU A CA 1
ATOM 833 C C . LEU A 1 111 ? -0.570 1.593 -9.102 1.00 90.69 111 LEU A C 1
ATOM 835 O O . LEU A 1 111 ? 0.3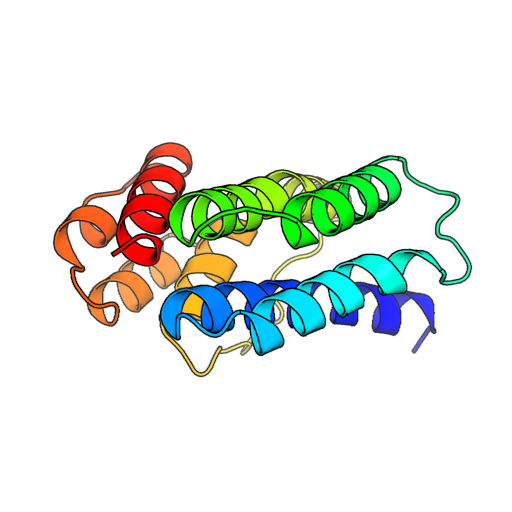32 2.168 -9.710 1.00 90.69 111 LEU A O 1
ATOM 839 N N . TRP A 1 112 ? -1.767 1.337 -9.632 1.00 88.69 112 TRP A N 1
ATOM 840 C CA . TRP A 1 112 ? -2.118 1.591 -11.032 1.00 88.69 112 TRP A CA 1
ATOM 841 C C . TRP A 1 112 ? -3.014 2.816 -11.248 1.00 88.69 112 TRP A C 1
ATOM 843 O O . TRP A 1 112 ? -3.476 3.037 -12.362 1.00 88.69 112 TRP A O 1
ATOM 853 N N . GLU A 1 113 ? -3.251 3.615 -10.205 1.00 89.88 113 GLU A N 1
ATOM 854 C CA . GLU A 1 113 ? -4.095 4.820 -10.252 1.00 89.88 113 GLU A CA 1
ATOM 855 C C . GLU A 1 113 ? -5.522 4.570 -10.787 1.00 89.88 113 GLU A C 1
ATOM 857 O O . GLU A 1 113 ? -6.129 5.434 -11.419 1.00 89.88 113 GLU A O 1
ATOM 862 N N . ASP A 1 114 ? -6.088 3.396 -10.495 1.00 90.38 114 ASP A N 1
ATOM 863 C CA . ASP A 1 114 ? -7.432 3.002 -10.928 1.00 90.38 114 ASP A CA 1
ATOM 864 C C . ASP A 1 114 ? -8.500 3.579 -9.985 1.00 90.38 114 ASP A C 1
ATOM 866 O O . ASP A 1 114 ? -8.782 3.059 -8.901 1.00 90.38 114 ASP A O 1
ATOM 870 N N . GLU A 1 115 ? -9.109 4.689 -10.402 1.00 91.75 115 GLU A N 1
ATOM 871 C CA . GLU A 1 115 ? -10.096 5.417 -9.600 1.00 91.75 115 GLU A CA 1
ATOM 872 C C . GLU A 1 115 ? -11.396 4.639 -9.377 1.00 91.75 115 GLU A C 1
ATOM 874 O O . GLU A 1 115 ? -12.012 4.738 -8.312 1.00 91.75 115 GLU A O 1
ATOM 879 N N . LEU A 1 116 ? -11.823 3.866 -10.379 1.00 90.00 116 LEU A N 1
ATOM 880 C CA . LEU A 1 116 ? -13.065 3.100 -10.313 1.00 90.00 116 LEU A CA 1
ATOM 881 C C . LEU A 1 116 ? -12.907 1.936 -9.341 1.00 90.00 116 LEU A C 1
ATOM 883 O O . LEU A 1 116 ? -13.777 1.710 -8.494 1.00 90.00 116 LEU A O 1
ATOM 887 N N . ARG A 1 117 ? -11.767 1.243 -9.416 1.00 89.88 117 ARG A N 1
ATOM 888 C CA . ARG A 1 117 ? -11.421 0.178 -8.477 1.00 89.88 117 ARG A CA 1
ATOM 889 C C . ARG A 1 117 ? -11.235 0.716 -7.068 1.00 89.88 117 ARG A C 1
ATOM 891 O O . ARG A 1 117 ? -11.772 0.121 -6.137 1.00 89.88 117 ARG A O 1
ATOM 898 N N . TRP A 1 118 ? -10.586 1.872 -6.904 1.00 93.06 118 TRP A N 1
ATOM 899 C CA . TRP A 1 118 ? -10.495 2.540 -5.604 1.00 93.06 118 TRP A CA 1
ATOM 900 C C . TRP A 1 118 ? -11.884 2.773 -4.999 1.00 93.06 118 TRP A C 1
ATOM 902 O O . TRP A 1 118 ? -12.147 2.364 -3.870 1.00 93.06 118 TRP A O 1
ATOM 912 N N . ALA A 1 119 ? -12.801 3.378 -5.760 1.00 91.94 119 ALA A N 1
ATOM 913 C CA . ALA A 1 119 ? -14.150 3.676 -5.287 1.00 91.94 119 ALA A CA 1
ATOM 914 C C . ALA A 1 119 ? -14.962 2.414 -4.941 1.00 91.94 119 ALA A C 1
ATOM 916 O O . ALA A 1 119 ? -15.801 2.448 -4.037 1.00 91.94 119 ALA A O 1
ATOM 917 N N . ALA A 1 120 ? -14.737 1.304 -5.650 1.00 90.25 120 ALA A N 1
ATOM 918 C CA . ALA A 1 120 ? -15.366 0.021 -5.348 1.00 90.25 120 ALA A CA 1
ATOM 919 C C . ALA A 1 120 ? -14.783 -0.613 -4.074 1.00 90.25 120 ALA A C 1
ATOM 921 O O . ALA A 1 120 ? -15.537 -0.975 -3.169 1.00 90.25 120 ALA A O 1
ATOM 922 N N . ALA A 1 121 ? -13.455 -0.687 -3.975 1.00 91.69 121 ALA A N 1
ATOM 923 C CA . ALA A 1 121 ? -12.747 -1.306 -2.859 1.00 91.69 121 ALA A CA 1
ATOM 924 C C . ALA A 1 121 ? -12.928 -0.527 -1.548 1.00 91.69 121 ALA A C 1
ATOM 926 O O . ALA A 1 121 ? -13.142 -1.128 -0.494 1.00 91.69 121 ALA A O 1
ATOM 927 N N . ALA A 1 122 ? -12.938 0.810 -1.618 1.00 94.00 122 ALA A N 1
ATOM 928 C CA . ALA A 1 122 ? -13.118 1.687 -0.464 1.00 94.00 122 ALA A CA 1
ATOM 929 C C . ALA A 1 122 ? -14.422 1.389 0.280 1.00 94.00 122 ALA A C 1
ATOM 931 O O . ALA A 1 122 ? -14.424 1.361 1.505 1.00 94.00 122 ALA A O 1
ATOM 932 N N . LYS A 1 123 ? -15.513 1.089 -0.439 1.00 90.25 123 LYS A N 1
ATOM 933 C CA . LYS A 1 123 ? -16.819 0.758 0.160 1.00 90.25 123 LYS A CA 1
ATOM 934 C C . LYS A 1 123 ? -16.797 -0.531 0.982 1.00 90.25 123 LYS A C 1
ATOM 936 O O . LYS A 1 123 ? -17.587 -0.655 1.913 1.00 90.25 123 LYS A O 1
ATOM 941 N N . GLY A 1 124 ? -15.928 -1.478 0.626 1.00 86.56 124 GLY A N 1
ATOM 942 C CA . GLY A 1 124 ? -15.789 -2.770 1.299 1.00 86.56 124 GLY A CA 1
ATOM 943 C C . GLY A 1 124 ? -14.812 -2.768 2.477 1.00 86.56 124 GLY A C 1
ATOM 944 O O . GLY A 1 124 ? -14.738 -3.763 3.193 1.00 86.56 124 GLY A O 1
ATOM 945 N N . PHE A 1 125 ? -14.060 -1.684 2.689 1.00 91.12 125 PHE A N 1
ATOM 946 C CA . PHE A 1 125 ? -13.043 -1.606 3.736 1.00 91.12 125 PHE A CA 1
ATOM 947 C C . PHE A 1 125 ? -13.614 -1.006 5.041 1.00 91.12 125 PHE A C 1
ATOM 949 O O . PHE A 1 125 ? -14.357 -0.022 4.984 1.00 91.12 125 PHE A O 1
ATOM 956 N N . PRO A 1 126 ? -13.288 -1.545 6.233 1.00 84.19 126 PRO A N 1
ATOM 957 C CA . PRO A 1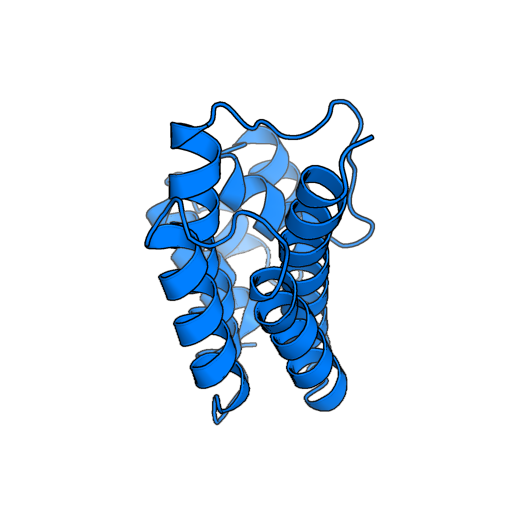 126 ? -13.741 -0.982 7.507 1.00 84.19 126 PRO A CA 1
ATOM 958 C C . PRO A 1 126 ? -13.343 0.492 7.687 1.00 84.19 126 PRO A C 1
ATOM 960 O O . PRO A 1 126 ? -12.179 0.853 7.543 1.00 84.19 126 PRO A O 1
ATOM 963 N N . GLY A 1 127 ? -14.302 1.355 8.041 1.00 80.25 127 GLY A N 1
ATOM 964 C CA . GLY A 1 127 ? -14.050 2.798 8.149 1.00 80.25 127 GLY A CA 1
ATOM 965 C C . GLY A 1 127 ? -13.907 3.484 6.786 1.00 80.25 127 GLY A C 1
ATOM 966 O O . GLY A 1 127 ? -13.021 4.309 6.601 1.00 80.25 127 GLY A O 1
ATOM 967 N N . SER A 1 128 ? -14.776 3.136 5.837 1.00 85.12 128 SER A N 1
ATOM 968 C CA . SER A 1 128 ? -14.728 3.520 4.420 1.00 85.12 128 SER A CA 1
ATOM 969 C C . SER A 1 128 ? -14.941 5.002 4.097 1.00 85.12 128 SER A C 1
ATOM 971 O O . SER A 1 128 ? -14.658 5.407 2.968 1.00 85.12 128 SER A O 1
ATOM 973 N N . GLU A 1 129 ? -15.432 5.829 5.026 1.00 89.88 129 GLU A N 1
ATOM 974 C CA . GLU A 1 129 ? -15.774 7.231 4.730 1.00 89.88 129 GLU A CA 1
ATOM 975 C C . GLU A 1 129 ? -14.563 8.064 4.265 1.00 89.88 129 GLU A C 1
ATOM 977 O O . GLU A 1 129 ? -14.649 8.662 3.188 1.00 89.88 129 GLU A O 1
ATOM 982 N N . PRO A 1 130 ? -13.404 8.071 4.963 1.00 90.81 130 PRO A N 1
ATOM 983 C CA . PRO A 1 130 ? -12.230 8.813 4.504 1.00 90.81 130 PRO A CA 1
ATOM 984 C C . PRO A 1 130 ? -11.646 8.244 3.206 1.00 90.81 130 PRO A C 1
ATOM 986 O O . PRO A 1 130 ? -11.156 9.001 2.372 1.00 90.81 130 PRO A O 1
ATOM 989 N N . LEU A 1 131 ? -11.732 6.922 3.008 1.00 92.75 131 LEU A N 1
ATOM 990 C CA . LEU A 1 131 ? -11.277 6.262 1.780 1.00 92.75 131 LEU A CA 1
ATOM 991 C C . LEU A 1 131 ? -12.131 6.686 0.580 1.00 92.75 131 LEU A C 1
ATOM 993 O O . LEU A 1 131 ? -11.604 7.037 -0.473 1.00 92.75 131 LEU A O 1
ATOM 997 N N . SER A 1 132 ? -13.451 6.719 0.752 1.00 92.88 132 SER A N 1
ATOM 998 C CA . SER A 1 132 ? -14.398 7.093 -0.303 1.00 92.88 132 SER A CA 1
ATOM 999 C C . SER A 1 132 ? -14.324 8.582 -0.659 1.00 92.88 132 SER A C 1
ATOM 1001 O O . SER A 1 132 ? -14.589 8.951 -1.800 1.00 92.88 132 SER A O 1
ATOM 1003 N N . ALA A 1 133 ? -13.943 9.437 0.295 1.00 92.69 133 ALA A N 1
ATOM 1004 C CA . ALA A 1 133 ? -13.764 10.874 0.082 1.00 92.69 133 ALA A CA 1
ATOM 1005 C C . ALA A 1 133 ? -12.435 11.238 -0.612 1.00 92.69 133 ALA A C 1
ATOM 1007 O O . ALA A 1 133 ? -12.277 12.359 -1.099 1.00 92.69 133 ALA A O 1
ATOM 1008 N N . ALA A 1 134 ? -11.468 10.318 -0.662 1.00 94.06 134 ALA A N 1
ATOM 1009 C CA . ALA A 1 134 ? -10.154 10.567 -1.236 1.00 94.06 134 ALA A CA 1
ATOM 1010 C C . ALA A 1 134 ? -10.169 10.512 -2.776 1.00 94.06 134 ALA A C 1
ATOM 1012 O O . ALA A 1 134 ? -10.190 9.445 -3.394 1.00 94.06 134 ALA A O 1
ATOM 1013 N N . THR A 1 135 ? -10.119 11.684 -3.412 1.00 92.25 135 THR A N 1
ATOM 1014 C CA . THR A 1 135 ? -10.225 11.820 -4.876 1.00 92.25 135 THR A CA 1
ATOM 1015 C C . THR A 1 135 ? -8.891 11.989 -5.595 1.00 92.25 135 THR A C 1
ATOM 1017 O O . THR A 1 135 ? -8.835 11.795 -6.801 1.00 92.25 135 THR A O 1
ATOM 1020 N N . THR A 1 136 ? -7.810 12.316 -4.888 1.00 94.12 136 THR A N 1
ATOM 1021 C CA . THR A 1 136 ? -6.464 12.433 -5.469 1.00 94.12 136 THR A CA 1
ATOM 1022 C C . THR A 1 136 ? -5.580 11.296 -4.990 1.00 94.12 136 THR A C 1
ATOM 1024 O O . THR A 1 136 ? -5.767 10.793 -3.884 1.00 94.12 136 THR A O 1
ATOM 1027 N N . TRP A 1 137 ? -4.572 10.916 -5.773 1.00 90.94 137 TRP A N 1
ATOM 1028 C CA . TRP A 1 137 ? -3.643 9.854 -5.381 1.00 90.94 137 TRP A CA 1
ATOM 1029 C C . TRP A 1 137 ? -3.009 10.096 -3.998 1.00 90.94 137 TRP A C 1
ATOM 1031 O O . TRP A 1 137 ? -3.026 9.206 -3.149 1.00 90.94 137 TRP A O 1
ATOM 1041 N N . SER A 1 138 ? -2.557 11.323 -3.711 1.00 93.19 138 SER A N 1
ATOM 1042 C CA . SER A 1 138 ? -1.999 11.670 -2.395 1.00 93.19 138 SER A CA 1
ATOM 1043 C C . SER A 1 138 ? -3.029 11.539 -1.270 1.00 93.19 138 SER A C 1
ATOM 1045 O O . SER A 1 138 ? -2.714 10.985 -0.220 1.00 93.19 138 SER A O 1
ATOM 1047 N N . ALA A 1 139 ? -4.271 11.988 -1.490 1.00 95.50 139 ALA A N 1
ATOM 1048 C CA . ALA A 1 139 ? -5.338 11.826 -0.504 1.00 95.50 139 ALA A CA 1
ATOM 1049 C C . ALA A 1 139 ? -5.669 10.345 -0.267 1.00 95.50 139 ALA A C 1
ATOM 1051 O O . ALA A 1 139 ? -5.889 9.945 0.874 1.00 95.50 139 ALA A O 1
ATOM 1052 N N . ARG A 1 140 ? -5.664 9.523 -1.327 1.00 95.94 140 ARG A N 1
ATOM 1053 C CA . ARG A 1 140 ? -5.926 8.077 -1.252 1.00 95.94 140 ARG A CA 1
ATOM 1054 C C . ARG A 1 140 ? -4.850 7.377 -0.430 1.00 95.94 140 ARG A C 1
ATOM 1056 O O . ARG A 1 140 ? -5.180 6.592 0.453 1.00 95.94 140 ARG A O 1
ATOM 1063 N N . ARG A 1 141 ? -3.575 7.729 -0.629 1.00 95.06 141 ARG A N 1
ATOM 1064 C CA . ARG A 1 141 ? -2.464 7.219 0.191 1.00 95.06 141 ARG A CA 1
ATOM 1065 C C . ARG A 1 141 ? -2.634 7.550 1.666 1.00 95.06 141 ARG A C 1
ATOM 1067 O O . ARG A 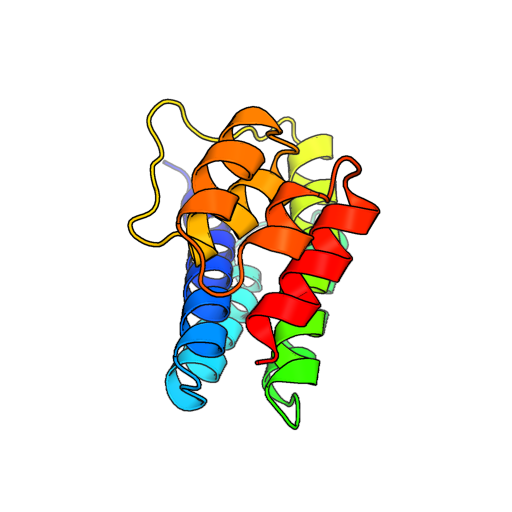1 141 ? -2.580 6.644 2.491 1.00 95.06 141 ARG A O 1
ATOM 1074 N N . THR A 1 142 ? -2.872 8.820 1.998 1.00 95.25 142 THR A N 1
ATOM 1075 C CA . THR A 1 142 ? -3.072 9.242 3.392 1.00 95.25 142 THR A CA 1
ATOM 1076 C C . THR A 1 142 ? -4.256 8.518 4.026 1.00 95.25 142 THR A C 1
ATOM 1078 O O . THR A 1 142 ? -4.108 7.929 5.096 1.00 95.25 142 THR A O 1
ATOM 1081 N N . ALA A 1 143 ? -5.402 8.491 3.340 1.00 95.44 143 ALA A N 1
ATOM 1082 C CA . ALA A 1 143 ? -6.593 7.810 3.829 1.00 95.44 143 ALA A CA 1
ATOM 1083 C C . ALA A 1 143 ? -6.349 6.308 4.033 1.00 95.44 143 ALA A C 1
ATOM 1085 O O . ALA A 1 143 ? -6.826 5.745 5.017 1.00 95.44 143 ALA A O 1
ATOM 1086 N N . PHE A 1 144 ? -5.580 5.663 3.149 1.00 95.75 144 PHE A N 1
ATOM 1087 C CA . PHE A 1 144 ? -5.276 4.243 3.282 1.00 95.75 144 PHE A CA 1
ATOM 1088 C C . PHE A 1 144 ? -4.348 3.944 4.451 1.00 95.75 144 PHE A C 1
ATOM 1090 O O . PHE A 1 144 ? -4.642 3.045 5.232 1.00 95.75 144 PHE A O 1
ATOM 1097 N N . VAL A 1 145 ? -3.282 4.727 4.637 1.00 95.19 145 VAL A N 1
ATOM 1098 C CA . VAL A 1 145 ? -2.400 4.583 5.806 1.00 95.19 145 VAL A CA 1
ATOM 1099 C C . VAL A 1 145 ? -3.192 4.742 7.102 1.00 95.19 145 VAL A C 1
ATOM 1101 O O . VAL A 1 145 ? -3.062 3.922 8.011 1.00 95.19 145 VAL A O 1
ATOM 1104 N N . ASP A 1 146 ? -4.047 5.762 7.185 1.00 94.12 146 ASP A N 1
ATOM 1105 C CA . ASP A 1 146 ? -4.876 5.995 8.368 1.00 94.12 146 ASP A CA 1
ATOM 1106 C C . ASP A 1 146 ? -5.944 4.913 8.578 1.00 94.12 146 ASP A C 1
ATOM 1108 O O . ASP A 1 146 ? -6.390 4.724 9.709 1.00 94.12 146 ASP A O 1
ATOM 1112 N N . ALA A 1 147 ? -6.373 4.214 7.525 1.00 94.19 147 ALA A N 1
ATOM 1113 C CA . ALA A 1 147 ? -7.282 3.076 7.629 1.00 94.19 147 ALA A CA 1
ATOM 1114 C C . ALA A 1 147 ? -6.551 1.804 8.096 1.00 94.19 147 ALA A C 1
ATOM 1116 O O . ALA A 1 147 ? -7.050 1.107 8.975 1.00 94.19 147 ALA A O 1
ATOM 1117 N N . LEU A 1 148 ? -5.352 1.541 7.568 1.00 93.75 148 LEU A N 1
ATOM 1118 C CA . LEU A 1 148 ? -4.502 0.403 7.939 1.00 93.75 148 LEU A CA 1
ATOM 1119 C C . LEU A 1 148 ? -3.968 0.490 9.377 1.00 93.75 148 LEU A C 1
ATOM 1121 O O . LEU A 1 148 ? -3.734 -0.532 10.010 1.00 93.75 148 LEU A O 1
ATOM 1125 N N . ALA A 1 149 ? -3.753 1.701 9.894 1.00 90.88 149 ALA A N 1
ATOM 1126 C CA . ALA A 1 149 ? -3.175 1.925 11.220 1.00 90.88 149 ALA A CA 1
ATOM 1127 C C . ALA A 1 149 ? -4.176 1.805 12.394 1.00 90.88 149 ALA A C 1
ATOM 1129 O O . ALA A 1 149 ? -3.787 2.060 13.536 1.00 90.88 149 ALA A O 1
ATOM 1130 N N . ARG A 1 150 ? -5.450 1.482 12.133 1.00 87.50 150 ARG A N 1
ATOM 1131 C CA . ARG A 1 150 ? -6.516 1.353 13.148 1.00 87.50 150 ARG A CA 1
ATOM 1132 C C . ARG A 1 150 ? -6.562 -0.053 13.746 1.00 87.50 150 ARG A C 1
ATOM 1134 O O . ARG A 1 150 ? -6.753 -0.187 14.975 1.00 87.50 150 ARG A O 1
#

Radius of gyration: 14.64 Å; chains: 1; bounding box: 39×30×35 Å